Protein AF-A0AAN6Q421-F1 (afdb_monomer_lite)

Structure (mmCIF, N/CA/C/O backbone):
data_AF-A0AAN6Q421-F1
#
_entry.id   AF-A0AAN6Q421-F1
#
loop_
_atom_site.group_PDB
_atom_site.id
_atom_site.type_symbol
_atom_site.label_atom_id
_atom_site.label_alt_id
_atom_site.label_comp_id
_atom_site.label_asym_id
_atom_site.label_entity_id
_atom_site.label_seq_id
_atom_site.pdbx_PDB_ins_code
_atom_site.Cartn_x
_atom_site.Cartn_y
_atom_site.Cartn_z
_atom_site.occupancy
_atom_site.B_iso_or_equiv
_atom_site.auth_seq_id
_atom_site.auth_comp_id
_atom_site.auth_asym_id
_atom_site.auth_atom_id
_atom_site.pdbx_PDB_model_num
ATOM 1 N N . PRO A 1 1 ? -17.091 17.362 67.413 1.00 41.19 1 PRO A N 1
ATOM 2 C CA . PRO A 1 1 ? -18.081 17.241 66.322 1.00 41.19 1 PRO A CA 1
ATOM 3 C C . PRO A 1 1 ? -17.452 17.558 64.955 1.00 41.19 1 PRO A C 1
ATOM 5 O O . PRO A 1 1 ? -16.746 18.548 64.828 1.00 41.19 1 PRO A O 1
ATOM 8 N N . ASN A 1 2 ? -17.785 16.719 63.971 1.00 44.75 2 ASN A N 1
ATOM 9 C CA . ASN A 1 2 ? -17.715 16.936 62.522 1.00 44.75 2 ASN A CA 1
ATOM 10 C C . ASN A 1 2 ? -16.346 16.871 61.806 1.00 44.75 2 ASN A C 1
ATOM 12 O O . ASN A 1 2 ? -15.544 17.793 61.876 1.00 44.75 2 ASN A O 1
ATOM 16 N N . GLY A 1 3 ? -16.141 15.787 61.046 1.00 47.62 3 GLY A N 1
ATOM 17 C CA . GLY A 1 3 ? -14.986 15.567 60.164 1.00 47.62 3 GLY A CA 1
ATOM 18 C C . GLY A 1 3 ? -15.274 14.611 58.995 1.00 47.62 3 GLY A C 1
ATOM 19 O O . GLY A 1 3 ? -14.365 13.942 58.523 1.00 47.62 3 GLY A O 1
ATOM 20 N N . THR A 1 4 ? -16.530 14.486 58.548 1.00 52.38 4 THR A N 1
ATOM 21 C CA . THR A 1 4 ? -16.939 13.476 57.545 1.00 52.38 4 THR A CA 1
ATOM 22 C C . THR A 1 4 ? -17.604 14.045 56.285 1.00 52.38 4 THR A C 1
ATOM 24 O O . THR A 1 4 ? -18.012 13.274 55.421 1.00 52.38 4 THR A O 1
ATOM 27 N N . SER A 1 5 ? -17.698 15.368 56.121 1.00 51.91 5 SER A N 1
ATOM 28 C CA . SER A 1 5 ? -18.441 15.986 55.007 1.00 51.91 5 SER A CA 1
ATOM 29 C C . SER A 1 5 ? -17.610 16.345 53.763 1.00 51.91 5 SER A C 1
ATOM 31 O O . SER A 1 5 ? -18.199 16.574 52.710 1.00 51.91 5 SER A O 1
ATOM 33 N N . ASP A 1 6 ? -16.274 16.361 53.832 1.00 4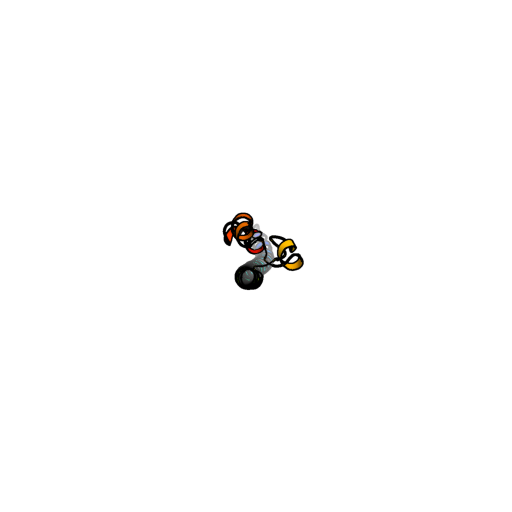8.81 6 ASP A N 1
ATOM 34 C CA . ASP A 1 6 ? -15.425 16.883 52.736 1.00 48.81 6 ASP A CA 1
ATOM 35 C C . ASP A 1 6 ? -14.996 15.820 51.696 1.00 48.81 6 ASP A C 1
ATOM 37 O O . ASP A 1 6 ? -14.742 16.114 50.523 1.00 48.81 6 ASP A O 1
ATOM 41 N N . THR A 1 7 ? -14.996 14.538 52.075 1.00 51.47 7 THR A N 1
ATOM 42 C CA . THR A 1 7 ? -14.664 13.424 51.163 1.00 51.47 7 THR A CA 1
ATOM 43 C C . THR A 1 7 ? -15.802 13.119 50.179 1.00 51.47 7 THR A C 1
ATOM 45 O O . THR A 1 7 ? -15.568 12.682 49.053 1.00 51.47 7 THR A O 1
ATOM 48 N N . ALA A 1 8 ? -17.055 13.384 50.564 1.00 50.53 8 ALA A N 1
ATOM 49 C CA . ALA A 1 8 ? -18.216 13.138 49.709 1.00 50.53 8 ALA A CA 1
ATOM 50 C C . ALA A 1 8 ? -18.336 14.180 48.579 1.00 50.53 8 ALA A C 1
ATOM 52 O O . ALA A 1 8 ? -18.594 13.817 47.431 1.00 50.53 8 ALA A O 1
ATOM 53 N N . ALA A 1 9 ? -18.074 15.460 48.865 1.00 50.06 9 ALA A N 1
ATOM 54 C CA . ALA A 1 9 ? -18.159 16.539 47.876 1.00 50.06 9 ALA A CA 1
ATOM 55 C C . ALA A 1 9 ? -17.051 16.461 46.805 1.00 50.06 9 ALA A C 1
ATOM 57 O O . ALA A 1 9 ? -17.305 16.695 45.623 1.00 50.06 9 ALA A O 1
ATOM 58 N N . SER A 1 10 ? -15.841 16.047 47.193 1.00 51.09 10 SER A N 1
ATOM 59 C CA . SER A 1 10 ? -14.722 15.806 46.269 1.00 51.09 10 SER A CA 1
ATOM 60 C C . SER A 1 10 ? -14.928 14.560 45.394 1.00 51.09 10 SER A C 1
ATOM 62 O O . SER A 1 10 ? -14.575 14.570 44.213 1.00 51.09 10 SER A O 1
ATOM 64 N N . SER A 1 11 ? -15.586 13.517 45.918 1.00 54.38 11 SER A N 1
ATOM 65 C CA . SER A 1 11 ? -15.971 12.340 45.125 1.00 54.38 11 SER A CA 1
ATOM 66 C C . SER A 1 11 ? -17.022 12.663 44.050 1.00 54.38 11 SER A C 1
ATOM 68 O O . SER A 1 11 ? -16.909 12.193 42.919 1.00 54.38 11 SER A O 1
ATOM 70 N N . ALA A 1 12 ? -17.984 13.544 44.353 1.00 58.00 12 ALA A N 1
ATOM 71 C CA . ALA A 1 12 ? -19.045 13.948 43.429 1.00 58.00 12 ALA A CA 1
ATOM 72 C C . ALA A 1 12 ? -18.532 14.780 42.238 1.00 58.00 12 ALA A C 1
ATOM 74 O O . ALA A 1 12 ? -19.055 14.647 41.134 1.00 58.00 12 ALA A O 1
ATOM 75 N N . ALA A 1 13 ? -17.484 15.591 42.428 1.00 59.03 13 ALA A N 1
ATOM 76 C CA . ALA A 1 13 ? -16.837 16.349 41.351 1.00 59.03 13 ALA A CA 1
ATOM 77 C C . ALA A 1 13 ? -15.880 15.493 40.491 1.00 59.03 13 ALA A C 1
ATOM 79 O O . ALA A 1 13 ? -15.674 15.782 39.310 1.00 59.03 13 ALA A O 1
ATOM 80 N N . GLY A 1 14 ? -15.317 14.418 41.057 1.00 66.38 14 GLY A N 1
ATOM 81 C CA . GLY A 1 14 ? -14.437 13.485 40.345 1.00 66.38 14 GLY A CA 1
ATOM 82 C C . GLY A 1 14 ? -15.171 12.533 39.394 1.00 66.38 14 GLY A C 1
ATOM 83 O O . GLY A 1 14 ? -14.615 12.150 38.363 1.00 66.38 14 GLY A O 1
ATOM 84 N N . ILE A 1 15 ? -16.429 12.188 39.695 1.00 75.19 15 ILE A N 1
ATOM 85 C CA . ILE A 1 15 ? -17.239 11.258 38.888 1.00 75.19 15 ILE A CA 1
ATOM 86 C C . ILE A 1 15 ? -17.489 11.789 37.457 1.00 75.19 15 ILE A C 1
ATOM 88 O O . ILE A 1 15 ? -17.175 11.063 36.510 1.00 75.19 15 ILE A O 1
ATOM 92 N N . PRO A 1 16 ? -17.935 13.046 37.235 1.00 81.94 16 PRO A N 1
ATOM 93 C CA . PRO A 1 16 ? -18.113 13.597 35.886 1.00 81.94 16 PRO A CA 1
ATOM 94 C C . PRO A 1 16 ? -16.814 13.668 35.073 1.00 81.94 16 PRO A C 1
ATOM 96 O O . PRO A 1 16 ? -16.809 13.421 33.865 1.00 81.94 16 PRO A O 1
ATOM 99 N N . PHE A 1 17 ? -15.691 13.985 35.726 1.00 82.31 17 PHE A N 1
ATOM 100 C CA . PHE A 1 17 ? -14.383 14.024 35.072 1.00 82.31 17 PHE A CA 1
ATOM 101 C C . PHE A 1 17 ? -13.922 12.623 34.652 1.00 82.31 17 PHE A C 1
ATOM 103 O O . PHE A 1 17 ? -13.475 12.428 33.520 1.00 82.31 17 PHE A O 1
ATOM 110 N N . TYR A 1 18 ? -14.096 11.632 35.531 1.00 90.75 18 TYR A N 1
ATOM 111 C CA . TYR A 1 18 ? -13.816 10.231 35.229 1.00 90.75 18 TYR A CA 1
ATOM 112 C C . TYR A 1 18 ? -14.669 9.716 34.064 1.00 90.75 18 TYR A C 1
ATOM 114 O O . TYR A 1 18 ? -14.138 9.093 33.143 1.00 90.75 18 TYR A O 1
ATOM 122 N N . GLU A 1 19 ? -15.973 10.001 34.053 1.00 93.00 19 GLU A N 1
ATOM 123 C CA . GLU A 1 19 ? -16.862 9.584 32.966 1.00 93.00 19 GLU A CA 1
ATOM 124 C C . GLU A 1 19 ? -16.477 10.216 31.628 1.00 93.00 19 GLU A C 1
ATOM 126 O O . GLU A 1 19 ? -16.384 9.503 30.624 1.00 93.00 19 GLU A O 1
ATOM 131 N N . LYS A 1 20 ? -16.164 11.518 31.622 1.00 93.12 20 LYS A N 1
ATOM 132 C CA . LYS A 1 20 ? -15.666 12.221 30.434 1.00 93.12 20 LYS A CA 1
ATOM 133 C C . LYS A 1 20 ? -14.372 11.594 29.919 1.00 93.12 20 LYS A C 1
ATOM 135 O O . LYS A 1 20 ? -14.263 11.292 28.731 1.00 93.12 20 LYS A O 1
ATOM 140 N N . GLN A 1 21 ? -13.407 11.345 30.803 1.00 93.69 21 GLN A N 1
ATOM 141 C CA . GLN A 1 21 ? -12.129 10.751 30.415 1.00 93.69 21 GLN A CA 1
ATOM 142 C C . GLN A 1 21 ? -12.297 9.310 29.915 1.00 93.69 21 GLN A C 1
ATOM 144 O O . GLN A 1 21 ? -11.653 8.905 28.947 1.00 93.69 21 GLN A O 1
ATOM 149 N N . ARG A 1 22 ? -13.207 8.540 30.520 1.00 95.44 22 ARG A N 1
ATOM 150 C CA . ARG A 1 22 ? -13.558 7.182 30.086 1.00 95.44 22 ARG A CA 1
ATOM 151 C C . ARG A 1 22 ? -14.206 7.177 28.702 1.00 95.44 22 ARG A C 1
ATOM 153 O O . ARG A 1 22 ? -13.885 6.305 27.897 1.00 95.44 22 ARG A O 1
ATOM 160 N N . GLN A 1 23 ? -15.108 8.115 28.415 1.00 96.31 23 GLN A N 1
ATOM 161 C CA . GLN A 1 23 ? -15.703 8.270 27.084 1.00 96.31 23 GLN A CA 1
ATOM 162 C C . GLN A 1 23 ? -14.645 8.659 26.047 1.00 96.31 23 GLN A C 1
ATOM 164 O O . GLN A 1 23 ? -14.552 8.007 25.009 1.00 96.31 23 GLN A O 1
ATOM 169 N N . HIS A 1 24 ? -13.790 9.631 26.366 1.00 96.38 24 HIS A N 1
ATOM 170 C CA . HIS A 1 24 ? -12.697 10.054 25.493 1.00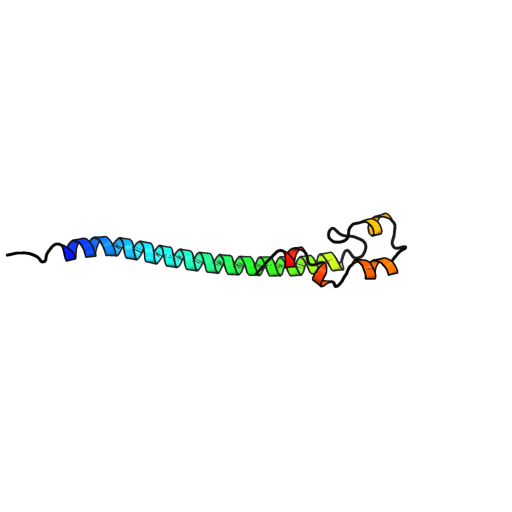 96.38 24 HIS A CA 1
ATOM 171 C C . HIS A 1 24 ? -11.721 8.905 25.192 1.00 96.38 24 HIS A C 1
ATOM 173 O O . HIS A 1 24 ? -11.353 8.682 24.043 1.00 96.38 24 HIS A O 1
ATOM 179 N N . LEU A 1 25 ? -11.363 8.093 26.193 1.00 97.38 25 LEU A N 1
ATOM 180 C CA . LEU A 1 25 ? -10.523 6.912 25.983 1.00 97.38 25 LEU A CA 1
ATOM 181 C C . LEU A 1 25 ? -11.182 5.898 25.034 1.00 97.38 25 LEU A C 1
ATOM 183 O O . LEU A 1 25 ? -10.516 5.364 24.148 1.00 97.38 25 LEU A O 1
ATOM 187 N N . LYS A 1 26 ? -12.488 5.641 25.188 1.00 97.94 26 LYS A N 1
ATOM 188 C CA . LYS A 1 26 ? -13.229 4.760 24.270 1.00 97.94 26 LYS A CA 1
ATOM 189 C C . LYS A 1 26 ? -13.209 5.295 22.839 1.00 97.94 26 LYS A C 1
ATOM 191 O O . LYS A 1 26 ? -12.998 4.515 21.912 1.00 97.94 26 LYS A O 1
ATOM 196 N N . GLU A 1 27 ? -13.391 6.601 22.666 1.00 98.06 27 GLU A N 1
ATOM 197 C CA . GLU A 1 27 ? -13.314 7.255 21.360 1.00 98.06 27 GLU A CA 1
ATOM 198 C C . GLU A 1 27 ? -11.918 7.110 20.743 1.00 98.06 27 GLU A C 1
ATOM 200 O O . GLU A 1 27 ? -11.798 6.696 19.590 1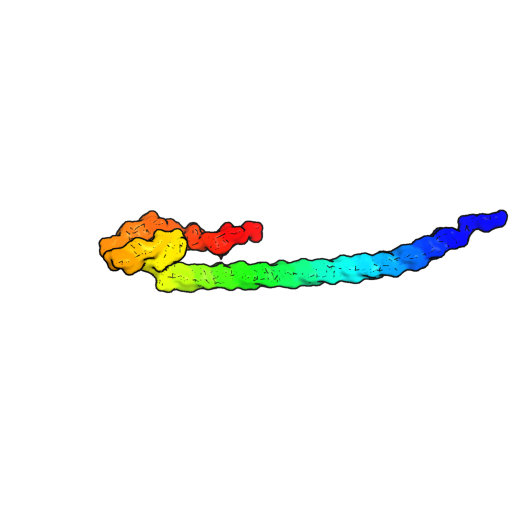.00 98.06 27 GLU A O 1
ATOM 205 N N . LEU A 1 28 ? -10.856 7.363 21.514 1.00 98.31 28 LEU A N 1
ATOM 206 C CA . LEU A 1 28 ? -9.477 7.214 21.045 1.00 98.31 28 LEU A CA 1
ATOM 207 C C . LEU A 1 28 ? -9.159 5.775 20.629 1.00 98.31 28 LEU A C 1
ATOM 209 O O . LEU A 1 28 ? -8.544 5.564 19.585 1.00 98.31 28 LEU A O 1
ATOM 213 N N . ILE A 1 29 ? -9.615 4.778 21.393 1.00 98.38 29 ILE A N 1
ATOM 214 C CA . ILE A 1 29 ? -9.446 3.360 21.042 1.00 98.38 29 ILE A CA 1
ATOM 215 C C . ILE A 1 29 ? -10.194 3.031 19.746 1.00 98.38 29 ILE A C 1
ATOM 217 O O . ILE A 1 29 ? -9.644 2.365 18.868 1.00 98.38 29 ILE A O 1
ATOM 221 N N . ALA A 1 30 ? -11.434 3.504 19.599 1.00 98.25 30 ALA A N 1
ATOM 222 C CA . ALA A 1 30 ? -12.218 3.291 18.386 1.00 98.25 30 ALA A CA 1
ATOM 223 C C . ALA A 1 30 ? -11.565 3.961 17.167 1.00 98.25 30 ALA A C 1
ATOM 225 O O . ALA A 1 30 ? -11.431 3.336 16.114 1.00 98.25 30 ALA A O 1
ATOM 226 N N . ARG A 1 31 ? -11.087 5.203 17.322 1.00 98.31 31 ARG A N 1
ATOM 227 C CA . ARG A 1 31 ? -10.365 5.938 16.278 1.00 98.31 31 ARG A CA 1
ATOM 228 C C . ARG A 1 31 ? -9.068 5.230 15.899 1.00 98.31 31 ARG A C 1
ATOM 230 O O . ARG A 1 31 ? -8.813 5.074 14.709 1.00 98.31 31 ARG A O 1
ATOM 237 N N . ARG A 1 32 ? -8.284 4.758 16.873 1.00 98.06 32 ARG A N 1
ATOM 238 C CA . ARG A 1 32 ? -7.063 3.978 16.623 1.00 98.06 32 ARG A CA 1
ATOM 239 C C . ARG A 1 32 ? -7.365 2.737 15.783 1.00 98.06 32 ARG A C 1
ATOM 241 O O . ARG A 1 32 ? -6.769 2.583 14.726 1.00 98.06 32 ARG A O 1
ATOM 248 N N . ARG A 1 33 ? -8.345 1.922 16.188 1.00 98.12 33 ARG A N 1
ATOM 249 C CA . ARG A 1 33 ? -8.758 0.722 15.434 1.00 98.12 33 ARG A CA 1
ATOM 250 C C . ARG A 1 33 ? -9.203 1.054 14.009 1.00 98.12 33 ARG A C 1
ATOM 252 O O . ARG A 1 33 ? -8.899 0.322 13.071 1.00 98.12 33 ARG A O 1
ATOM 259 N N . ALA A 1 34 ? -9.920 2.163 13.829 1.00 98.12 34 ALA A N 1
ATOM 260 C CA . ALA A 1 34 ? -10.333 2.615 12.506 1.00 98.12 34 ALA A CA 1
ATOM 261 C C . ALA A 1 34 ? -9.139 3.045 11.635 1.00 98.12 34 ALA A C 1
ATOM 263 O O . ALA A 1 34 ? -9.146 2.782 10.435 1.00 98.12 34 ALA A O 1
ATOM 264 N N . MET A 1 35 ? -8.126 3.692 12.219 1.00 98.06 35 MET A N 1
ATOM 265 C CA . MET A 1 35 ? -6.898 4.065 11.510 1.00 98.06 35 MET A CA 1
ATOM 266 C C . MET A 1 35 ? -6.053 2.841 11.155 1.00 98.06 35 MET A C 1
ATOM 268 O O . MET A 1 35 ? -5.620 2.750 10.016 1.00 98.06 35 MET A O 1
ATOM 272 N N . GLU A 1 36 ? -5.902 1.874 12.063 1.00 97.19 36 GLU A N 1
ATOM 273 C CA . GLU A 1 36 ? -5.201 0.605 11.796 1.00 97.19 36 GLU A CA 1
ATOM 274 C C . GLU A 1 36 ? -5.843 -0.145 10.619 1.00 97.19 36 GLU A C 1
ATOM 276 O O . GLU A 1 36 ? -5.155 -0.558 9.690 1.00 97.19 36 GLU A O 1
ATOM 281 N N . LYS A 1 37 ? -7.181 -0.227 10.582 1.00 97.88 37 LYS A N 1
ATOM 282 C CA . LYS A 1 37 ? -7.897 -0.838 9.452 1.00 97.88 37 LYS A CA 1
ATOM 283 C C . LYS A 1 37 ? -7.670 -0.089 8.134 1.00 97.88 37 LYS A C 1
ATOM 285 O O . LYS A 1 37 ? -7.561 -0.716 7.085 1.00 97.88 37 LYS A O 1
ATOM 290 N N . LYS A 1 38 ? -7.652 1.248 8.169 1.00 97.38 38 LYS A N 1
ATOM 291 C CA . LYS A 1 38 ? -7.398 2.069 6.975 1.00 97.38 38 LYS A CA 1
ATOM 292 C C . LYS A 1 38 ? -5.964 1.915 6.483 1.00 97.38 38 LYS A C 1
ATOM 294 O O . LYS A 1 38 ? -5.773 1.843 5.278 1.00 97.38 38 LYS A O 1
ATOM 299 N N . LEU A 1 39 ? -4.998 1.866 7.398 1.00 96.31 39 LEU A N 1
ATOM 300 C CA . LEU A 1 39 ? -3.593 1.667 7.069 1.00 96.31 39 LEU A CA 1
ATOM 301 C C . LEU A 1 39 ? -3.405 0.335 6.340 1.00 96.31 39 LEU A C 1
ATOM 303 O O . LEU A 1 39 ? -2.942 0.353 5.208 1.00 96.31 39 LEU A O 1
ATOM 307 N N . ALA A 1 40 ? -3.902 -0.766 6.913 1.00 96.56 40 ALA A N 1
ATOM 308 C CA . ALA A 1 40 ? -3.835 -2.084 6.281 1.00 96.56 40 ALA A CA 1
ATOM 309 C C . ALA A 1 40 ? -4.464 -2.090 4.874 1.00 96.56 40 ALA A C 1
ATOM 311 O O . ALA A 1 40 ? -3.872 -2.578 3.919 1.00 96.56 40 ALA A O 1
ATOM 312 N N . ALA A 1 41 ? -5.634 -1.460 4.711 1.00 97.62 41 ALA A N 1
ATOM 313 C CA . ALA A 1 41 ? -6.285 -1.365 3.404 1.00 97.62 41 ALA A CA 1
ATOM 314 C C . ALA A 1 41 ? -5.468 -0.563 2.370 1.00 97.62 41 ALA A C 1
ATOM 316 O O . ALA A 1 41 ? -5.509 -0.868 1.179 1.00 97.62 41 ALA A O 1
ATOM 317 N N . VAL A 1 42 ? -4.750 0.478 2.803 1.00 97.44 42 VAL A N 1
ATOM 318 C CA . VAL A 1 42 ? -3.866 1.262 1.928 1.00 97.44 42 VAL A CA 1
ATOM 319 C C . VAL A 1 42 ? -2.611 0.468 1.573 1.00 97.44 42 VAL A C 1
ATOM 321 O O . VAL A 1 42 ? -2.191 0.512 0.422 1.00 97.44 42 VAL A O 1
ATOM 324 N N . GLU A 1 43 ? -2.039 -0.280 2.513 1.00 96.88 43 GLU A N 1
ATOM 325 C CA . GLU A 1 43 ? -0.876 -1.139 2.264 1.00 96.88 43 GLU A CA 1
ATOM 326 C C . GLU A 1 43 ? -1.194 -2.242 1.249 1.00 96.88 43 GLU A C 1
ATOM 328 O O . GLU A 1 43 ? -0.455 -2.408 0.276 1.00 96.88 43 GLU A O 1
ATOM 333 N N . ASP A 1 44 ? -2.343 -2.907 1.392 1.00 97.00 44 ASP A N 1
ATOM 334 C CA . ASP A 1 44 ? -2.829 -3.893 0.419 1.00 97.00 44 ASP A CA 1
ATOM 335 C C . ASP A 1 44 ? -3.024 -3.268 -0.972 1.00 97.00 44 ASP A C 1
ATOM 337 O O . ASP A 1 44 ? -2.653 -3.847 -2.001 1.00 97.00 44 ASP A O 1
ATOM 341 N N . LEU A 1 45 ? -3.585 -2.053 -1.019 1.00 97.94 45 LEU A N 1
ATOM 342 C CA . LEU A 1 45 ? -3.788 -1.319 -2.266 1.00 97.94 45 LEU A CA 1
ATOM 343 C C . LEU A 1 45 ? -2.456 -0.948 -2.931 1.00 97.94 45 LEU A C 1
ATOM 345 O O . LEU A 1 45 ? -2.325 -1.119 -4.145 1.00 97.94 45 LEU A O 1
ATOM 349 N N . ILE A 1 46 ? -1.477 -0.466 -2.157 1.00 97.00 46 ILE A N 1
ATOM 350 C CA . ILE A 1 46 ? -0.124 -0.164 -2.644 1.00 97.00 46 ILE A CA 1
ATOM 351 C C . ILE A 1 46 ? 0.494 -1.427 -3.233 1.00 97.00 46 ILE A C 1
ATOM 353 O O . ILE A 1 46 ? 0.946 -1.399 -4.374 1.00 97.00 46 ILE A O 1
ATOM 357 N N . HIS A 1 47 ? 0.451 -2.542 -2.504 1.00 95.50 47 HIS A N 1
ATOM 358 C CA . HIS A 1 47 ? 1.044 -3.798 -2.948 1.00 95.50 47 HIS A CA 1
ATOM 359 C C . HIS A 1 47 ? 0.437 -4.305 -4.265 1.00 95.50 47 HIS A C 1
ATOM 361 O O . HIS A 1 47 ? 1.153 -4.703 -5.192 1.00 95.50 47 HIS A O 1
ATOM 367 N N . SER A 1 48 ? -0.892 -4.257 -4.370 1.00 96.69 48 SER A N 1
ATOM 368 C CA . SER A 1 48 ? -1.626 -4.649 -5.573 1.00 96.69 48 SER A CA 1
ATOM 369 C C . SER A 1 48 ? -1.258 -3.767 -6.770 1.00 96.69 48 SER A C 1
ATOM 371 O O . SER A 1 48 ? -0.847 -4.271 -7.817 1.00 96.69 48 SER A O 1
ATOM 373 N N . LYS A 1 49 ? -1.307 -2.440 -6.595 1.00 97.44 49 LYS A N 1
ATOM 374 C CA . LYS A 1 49 ? -1.009 -1.474 -7.663 1.00 97.44 49 LYS A CA 1
ATOM 375 C C . LYS A 1 49 ? 0.446 -1.506 -8.100 1.00 97.44 49 LYS A C 1
ATOM 377 O O . LYS A 1 49 ? 0.737 -1.372 -9.284 1.00 97.44 49 LYS A O 1
ATOM 382 N N . GLU A 1 50 ? 1.357 -1.709 -7.161 1.00 95.12 50 GLU A N 1
ATOM 383 C CA . GLU A 1 50 ? 2.777 -1.849 -7.447 1.00 95.12 50 GLU A CA 1
ATOM 384 C C . GLU A 1 50 ? 3.058 -3.114 -8.268 1.00 95.12 50 GLU A C 1
ATOM 386 O O . GLU A 1 50 ? 3.838 -3.058 -9.217 1.00 95.12 50 GLU A O 1
ATOM 391 N N . THR A 1 51 ? 2.370 -4.225 -7.976 1.00 93.25 51 THR A N 1
ATOM 392 C CA . THR A 1 51 ? 2.445 -5.452 -8.792 1.00 93.25 51 THR A CA 1
ATOM 393 C C . THR A 1 51 ? 1.967 -5.194 -10.219 1.00 93.25 51 THR A C 1
ATOM 395 O O . THR A 1 51 ? 2.722 -5.405 -11.166 1.00 93.25 51 THR A O 1
ATOM 398 N N . GLU A 1 52 ? 0.750 -4.664 -10.367 1.00 95.38 52 GLU A N 1
ATOM 399 C CA . GLU A 1 52 ? 0.134 -4.356 -11.665 1.00 95.38 52 GLU A CA 1
ATOM 400 C C . GLU A 1 52 ? 1.019 -3.422 -12.513 1.00 95.38 52 GLU A C 1
ATOM 402 O O . GLU A 1 52 ? 1.217 -3.629 -13.715 1.00 95.38 52 GLU A O 1
ATOM 407 N N . TYR A 1 53 ? 1.599 -2.397 -11.885 1.00 95.06 53 TYR A N 1
ATOM 408 C CA . TYR A 1 53 ? 2.454 -1.432 -12.567 1.00 95.06 53 TYR A CA 1
ATOM 409 C C . TYR A 1 53 ? 3.782 -2.045 -13.023 1.00 95.06 53 TYR A C 1
ATOM 411 O O . TYR A 1 53 ? 4.183 -1.849 -14.170 1.00 95.06 53 TYR A O 1
ATOM 419 N N . LEU A 1 54 ? 4.467 -2.806 -12.164 1.00 91.75 54 LEU A N 1
ATOM 420 C CA . LEU A 1 54 ? 5.747 -3.426 -12.520 1.00 91.75 54 LEU A CA 1
ATOM 421 C C . LEU A 1 54 ? 5.590 -4.481 -13.625 1.00 91.75 54 LEU A C 1
ATOM 423 O O . LEU A 1 54 ? 6.444 -4.563 -14.508 1.00 91.75 54 LEU A O 1
ATOM 427 N N . GLU A 1 55 ? 4.495 -5.245 -13.617 1.00 90.50 55 GLU A N 1
ATOM 428 C CA . GLU A 1 55 ? 4.193 -6.237 -14.657 1.00 90.50 55 GLU A CA 1
ATOM 429 C C . GLU A 1 55 ? 3.874 -5.592 -16.012 1.00 90.50 55 GLU A C 1
ATOM 431 O O . GLU A 1 55 ? 4.320 -6.077 -17.053 1.00 90.50 55 GLU A O 1
ATOM 436 N N . SER A 1 56 ? 3.146 -4.472 -16.012 1.00 90.44 56 SER A N 1
ATOM 437 C CA . SER A 1 56 ? 2.771 -3.754 -17.239 1.00 90.44 56 S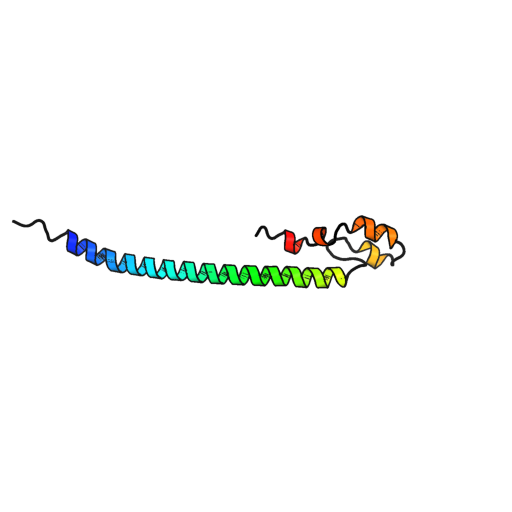ER A CA 1
ATOM 438 C C . SER A 1 56 ? 3.886 -2.871 -17.815 1.00 90.44 56 SER A C 1
ATOM 440 O O . SER A 1 56 ? 3.798 -2.457 -18.973 1.00 90.44 56 SER A O 1
ATOM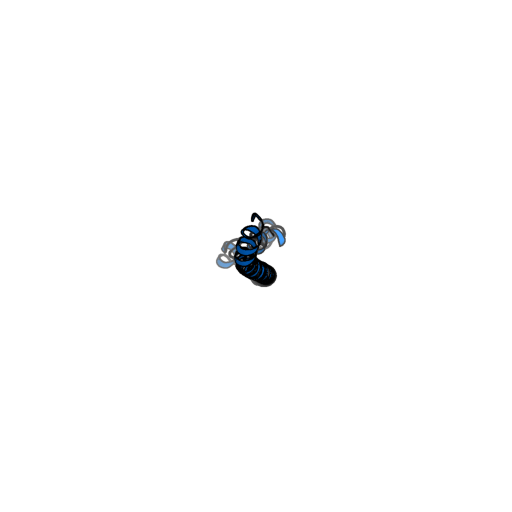 442 N N . THR A 1 57 ? 4.963 -2.611 -17.061 1.00 89.94 57 THR A N 1
ATOM 443 C CA . THR A 1 57 ? 6.067 -1.722 -17.473 1.00 89.94 57 THR A CA 1
ATOM 444 C C . THR A 1 57 ? 7.451 -2.401 -17.518 1.00 89.94 57 THR A C 1
ATOM 446 O O . THR A 1 57 ? 8.421 -1.907 -16.930 1.00 89.94 57 THR A O 1
ATOM 449 N N . PRO A 1 58 ? 7.624 -3.507 -18.274 1.00 85.62 58 PRO A N 1
ATOM 450 C CA . PRO A 1 58 ? 8.882 -4.259 -18.297 1.00 85.62 58 PRO A CA 1
ATOM 451 C C . PRO A 1 58 ? 10.030 -3.521 -19.003 1.00 85.62 58 PRO A C 1
ATOM 453 O O . PRO A 1 58 ? 11.199 -3.814 -18.749 1.00 85.62 58 PRO A O 1
ATOM 456 N N . SER A 1 59 ? 9.718 -2.574 -19.893 1.00 84.12 59 SER A N 1
ATOM 457 C CA . SER A 1 59 ? 10.692 -1.869 -20.743 1.00 84.12 59 SER A CA 1
ATOM 458 C C . SER A 1 59 ? 11.130 -0.513 -20.189 1.00 84.12 59 SER A C 1
ATOM 460 O O . SER A 1 59 ? 11.872 0.200 -20.853 1.00 84.12 59 SER A O 1
ATOM 462 N N . GLY A 1 60 ? 10.708 -0.146 -18.982 1.00 87.25 60 GLY A N 1
ATOM 463 C CA . GLY A 1 60 ? 11.121 1.092 -18.330 1.00 87.25 60 GLY A CA 1
ATOM 464 C C . GLY A 1 60 ? 10.024 1.642 -17.435 1.00 87.25 60 GLY A C 1
ATOM 465 O O . GLY A 1 60 ? 8.856 1.663 -17.816 1.00 87.25 60 GLY A O 1
ATOM 466 N N . ASN A 1 61 ? 10.411 2.071 -16.240 1.00 91.00 61 ASN A N 1
ATOM 467 C CA . ASN A 1 61 ? 9.500 2.584 -15.227 1.00 91.00 61 ASN A CA 1
ATOM 468 C C . ASN A 1 61 ? 10.251 3.450 -14.214 1.00 91.00 61 ASN A C 1
ATOM 470 O O . ASN A 1 61 ? 11.474 3.580 -14.267 1.00 91.00 61 ASN A O 1
ATOM 474 N N . ILE A 1 62 ? 9.520 4.041 -13.273 1.00 92.81 62 ILE A N 1
ATOM 475 C CA . ILE A 1 62 ? 10.093 4.963 -12.284 1.00 92.81 62 ILE A CA 1
ATOM 476 C C . ILE A 1 62 ? 11.091 4.310 -11.316 1.00 92.81 62 ILE A C 1
ATOM 478 O O . ILE A 1 62 ? 11.879 5.023 -10.705 1.00 92.81 62 ILE A O 1
ATOM 482 N N . VAL A 1 63 ? 11.075 2.980 -11.174 1.00 90.94 63 VAL A N 1
ATOM 483 C CA . VAL A 1 63 ? 11.961 2.259 -10.248 1.00 90.94 63 VAL A CA 1
ATOM 484 C C . VAL A 1 63 ? 13.326 2.005 -10.885 1.00 90.94 63 VAL A C 1
ATOM 486 O O . VAL A 1 63 ? 14.351 2.175 -10.231 1.00 90.94 63 VAL A O 1
ATOM 489 N N . VAL A 1 64 ? 13.355 1.620 -12.167 1.00 85.94 64 VAL A N 1
ATOM 490 C CA . VAL A 1 64 ? 14.594 1.209 -12.861 1.00 85.94 64 VAL A CA 1
ATOM 491 C C . VAL A 1 64 ? 15.048 2.166 -13.970 1.00 85.94 64 VAL A C 1
ATOM 493 O O . VAL A 1 64 ? 16.114 1.969 -14.555 1.00 85.94 64 VAL A O 1
ATOM 496 N N . GLY A 1 65 ? 14.266 3.209 -14.253 1.00 88.00 65 GLY A N 1
ATOM 497 C CA . GLY A 1 65 ? 14.521 4.202 -15.297 1.00 88.00 65 GLY A CA 1
ATOM 498 C C . GLY A 1 65 ? 13.887 3.867 -16.654 1.00 88.00 65 GLY A C 1
ATOM 499 O O . GLY A 1 65 ? 13.363 2.775 -16.879 1.00 88.00 65 GLY A O 1
ATOM 500 N N . PHE A 1 66 ? 13.946 4.831 -17.581 1.00 88.69 66 PHE A N 1
ATOM 501 C CA . PHE A 1 66 ? 13.285 4.776 -18.898 1.00 88.69 66 PHE A CA 1
ATOM 502 C C . PHE A 1 66 ? 14.243 4.581 -20.087 1.00 88.69 66 PHE A C 1
ATOM 504 O O . PHE A 1 66 ? 13.814 4.642 -21.237 1.00 88.69 66 PHE A O 1
ATOM 511 N N . ASP A 1 67 ? 15.533 4.319 -19.851 1.00 82.25 67 ASP A N 1
ATOM 512 C CA . ASP A 1 67 ? 16.531 4.156 -20.923 1.00 82.25 67 ASP A CA 1
ATOM 513 C C . ASP A 1 67 ? 16.110 3.138 -21.996 1.00 82.25 67 ASP A C 1
ATOM 515 O O . ASP A 1 67 ? 16.286 3.373 -23.192 1.00 82.25 67 ASP A O 1
ATOM 519 N N . ASN A 1 68 ? 15.518 2.020 -21.569 1.00 78.38 68 ASN A N 1
ATOM 520 C CA . ASN A 1 68 ? 15.106 0.929 -22.454 1.00 78.38 68 ASN A CA 1
ATOM 521 C C . ASN A 1 68 ? 13.790 1.221 -23.195 1.00 78.38 68 ASN A C 1
ATOM 523 O O . ASN A 1 68 ? 13.540 0.635 -24.247 1.00 78.38 68 ASN A O 1
ATOM 527 N N . TYR A 1 69 ? 12.981 2.151 -22.680 1.00 80.62 69 TYR A N 1
ATOM 528 C CA . TYR A 1 69 ? 11.760 2.613 -23.333 1.00 80.62 69 TYR A CA 1
ATOM 529 C C . TYR A 1 69 ? 12.106 3.510 -24.528 1.00 80.62 69 TYR A C 1
ATOM 531 O O . TYR A 1 69 ? 11.500 3.393 -25.586 1.00 80.62 69 TYR A O 1
ATOM 539 N N . ILE A 1 70 ? 13.139 4.349 -24.385 1.00 79.31 70 ILE A N 1
ATOM 540 C CA . ILE A 1 70 ? 13.569 5.305 -25.418 1.00 79.31 70 ILE A CA 1
ATOM 541 C C . ILE A 1 70 ? 14.450 4.656 -26.496 1.00 79.31 70 ILE A C 1
ATOM 543 O O . ILE A 1 70 ? 14.355 5.017 -27.665 1.00 79.31 70 ILE A O 1
ATOM 547 N N . LYS A 1 71 ? 15.318 3.705 -26.128 1.00 76.75 71 LYS A N 1
ATOM 548 C CA . LYS A 1 71 ? 16.335 3.143 -27.044 1.00 76.75 71 LYS A CA 1
ATOM 549 C C . LYS A 1 71 ? 15.870 1.909 -27.832 1.00 76.75 71 LYS A C 1
ATOM 551 O O . LYS A 1 71 ? 16.621 1.418 -28.674 1.00 76.75 71 LYS A O 1
ATOM 556 N N . GLY A 1 72 ? 14.651 1.420 -27.586 1.00 63.62 72 GLY A N 1
ATOM 557 C CA . GLY A 1 72 ? 14.157 0.159 -28.142 1.00 63.62 72 GLY A CA 1
ATOM 558 C C . GLY A 1 72 ? 14.828 -1.063 -27.498 1.00 63.62 72 GLY A C 1
ATOM 559 O O . GLY A 1 72 ? 15.943 -0.991 -26.986 1.00 63.62 72 GLY A O 1
ATOM 560 N N . ALA A 1 73 ? 14.129 -2.202 -27.502 1.00 60.22 73 ALA A N 1
ATOM 561 C CA . ALA A 1 73 ? 14.421 -3.417 -26.725 1.00 60.22 73 ALA A CA 1
ATOM 562 C C . ALA A 1 73 ? 15.692 -4.210 -27.135 1.00 60.22 73 ALA A C 1
ATOM 564 O O . ALA A 1 73 ? 15.766 -5.424 -26.945 1.00 60.22 73 ALA A O 1
ATOM 565 N N . SER A 1 74 ? 16.725 -3.547 -27.651 1.00 56.12 74 SER A N 1
ATOM 566 C CA . SER A 1 74 ? 17.971 -4.134 -28.168 1.00 56.12 74 SER A CA 1
ATOM 567 C C . SER A 1 74 ? 18.860 -4.798 -27.096 1.00 56.12 74 SER A C 1
ATOM 569 O O . SER A 1 74 ? 19.946 -5.277 -27.407 1.00 56.12 74 SER A O 1
ATOM 571 N N . GLY A 1 75 ? 18.435 -4.827 -25.825 1.00 58.50 75 GLY A N 1
ATOM 572 C CA . GLY A 1 75 ? 19.252 -5.229 -24.673 1.00 58.50 75 GLY A CA 1
ATOM 573 C C . GLY A 1 75 ? 18.564 -6.151 -23.660 1.00 58.50 75 GLY A C 1
ATOM 574 O O . GLY A 1 75 ? 18.883 -6.084 -22.47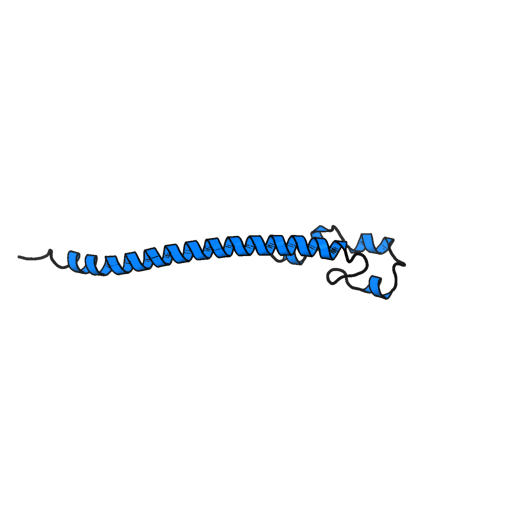3 1.00 58.50 75 GLY A O 1
ATOM 575 N N . ALA A 1 76 ? 17.642 -7.024 -24.085 1.00 55.88 76 ALA A N 1
ATOM 576 C CA . ALA A 1 76 ? 16.861 -7.907 -23.199 1.00 55.88 76 ALA A CA 1
ATOM 577 C C . ALA A 1 76 ? 17.698 -8.731 -22.180 1.00 55.88 76 ALA A C 1
ATOM 579 O O . ALA A 1 76 ? 17.234 -9.023 -21.077 1.00 55.88 76 ALA A O 1
ATOM 580 N N . ALA A 1 77 ? 18.957 -9.063 -22.500 1.00 54.81 77 ALA A N 1
ATOM 581 C CA . ALA A 1 77 ? 19.871 -9.805 -21.618 1.00 54.81 77 ALA A CA 1
ATOM 582 C C . ALA A 1 77 ? 20.581 -8.946 -20.543 1.00 54.81 77 ALA A C 1
ATOM 584 O O . ALA A 1 77 ? 21.101 -9.488 -19.562 1.00 54.81 77 ALA A O 1
ATOM 585 N N . ALA A 1 78 ? 20.621 -7.620 -20.713 1.00 55.91 78 ALA A N 1
ATOM 586 C CA . ALA A 1 78 ? 21.103 -6.679 -19.698 1.00 55.91 78 ALA A CA 1
ATOM 587 C C . ALA A 1 78 ? 19.983 -6.302 -18.708 1.00 55.91 78 ALA A C 1
ATOM 589 O O . ALA A 1 78 ? 20.259 -6.085 -17.529 1.00 55.91 78 ALA A O 1
ATOM 590 N N . GLN A 1 79 ? 18.723 -6.326 -19.165 1.00 55.81 79 GLN A N 1
ATOM 591 C CA . GLN A 1 79 ? 17.514 -6.036 -18.383 1.00 55.81 79 GLN A CA 1
ATOM 592 C C . GLN A 1 79 ? 17.393 -6.937 -17.146 1.00 55.81 79 GLN A C 1
ATOM 594 O O . GLN A 1 79 ? 17.357 -6.448 -16.022 1.00 55.81 79 GLN A O 1
ATOM 599 N N . ARG A 1 80 ? 17.434 -8.265 -17.348 1.00 56.53 80 ARG A N 1
ATOM 600 C CA . ARG A 1 80 ? 17.275 -9.267 -16.275 1.00 56.53 80 ARG A CA 1
ATOM 601 C C . ARG A 1 80 ? 18.362 -9.197 -15.200 1.00 56.53 80 ARG A C 1
ATOM 603 O O . ARG A 1 80 ? 18.144 -9.658 -14.088 1.00 56.53 80 ARG A O 1
ATOM 610 N N . ARG A 1 81 ? 19.532 -8.638 -15.529 1.00 57.50 81 ARG A N 1
ATOM 611 C CA . ARG A 1 81 ? 20.643 -8.455 -14.583 1.00 57.50 81 ARG A CA 1
ATOM 612 C C . ARG A 1 81 ? 20.523 -7.171 -13.761 1.00 57.50 81 ARG A C 1
ATOM 614 O O . ARG A 1 81 ? 21.097 -7.111 -12.681 1.00 57.50 81 ARG A O 1
ATOM 621 N N . LYS A 1 82 ? 19.798 -6.160 -14.255 1.00 56.28 82 LYS A N 1
ATOM 622 C CA . LYS A 1 82 ? 19.663 -4.844 -13.607 1.00 56.28 82 LYS A CA 1
ATOM 623 C C . LYS A 1 82 ? 18.401 -4.709 -12.761 1.00 56.28 82 LYS A C 1
ATOM 625 O O . LYS A 1 82 ? 18.408 -3.946 -11.807 1.00 56.28 82 LYS A O 1
ATOM 630 N N . THR A 1 83 ? 17.345 -5.453 -13.081 1.00 60.78 83 THR A N 1
ATOM 631 C CA . THR A 1 83 ? 16.055 -5.360 -12.383 1.00 60.78 83 THR A CA 1
ATOM 632 C C . THR A 1 83 ? 16.012 -6.078 -11.034 1.00 60.78 83 THR A C 1
ATOM 634 O O . THR A 1 83 ? 14.983 -6.000 -10.384 1.00 60.78 83 THR A O 1
ATOM 637 N N . GLY A 1 84 ? 17.077 -6.759 -10.590 1.00 64.62 84 GLY A N 1
ATOM 638 C CA . GLY A 1 84 ? 17.086 -7.470 -9.302 1.00 64.62 84 GLY A CA 1
ATOM 639 C C . GLY A 1 84 ? 15.917 -8.462 -9.128 1.00 64.62 84 GLY A C 1
ATOM 640 O O . GLY A 1 84 ? 15.182 -8.749 -10.079 1.00 64.62 84 GLY A O 1
ATOM 641 N N . PRO A 1 85 ? 15.734 -9.034 -7.928 1.00 67.62 85 PRO A N 1
ATOM 642 C CA . PRO A 1 85 ? 14.514 -9.754 -7.578 1.00 67.62 85 PRO A CA 1
ATOM 643 C C . PRO A 1 85 ? 13.296 -8.811 -7.619 1.00 67.62 85 PRO A C 1
ATOM 645 O O . PRO A 1 85 ? 13.419 -7.659 -7.196 1.00 67.62 85 PRO A O 1
ATOM 648 N N . PRO A 1 86 ? 12.109 -9.274 -8.058 1.00 70.31 86 PRO A N 1
ATOM 649 C CA . PRO A 1 86 ? 10.906 -8.440 -8.153 1.00 70.31 86 PRO A CA 1
ATOM 650 C C . PRO A 1 86 ? 10.544 -7.772 -6.819 1.00 70.31 86 PRO A C 1
ATOM 652 O O . PRO A 1 86 ? 10.126 -6.617 -6.809 1.00 70.31 86 PRO A O 1
ATOM 655 N N . ASP A 1 87 ? 10.810 -8.440 -5.694 1.00 76.62 87 ASP A N 1
ATOM 656 C CA . ASP A 1 87 ? 10.579 -7.895 -4.351 1.00 76.62 87 ASP A CA 1
ATOM 657 C C . ASP A 1 87 ? 11.495 -6.720 -3.992 1.00 76.62 87 ASP A C 1
ATOM 659 O O . ASP A 1 87 ? 11.140 -5.892 -3.154 1.00 76.62 87 ASP A O 1
ATOM 663 N N . GLN A 1 88 ? 12.665 -6.604 -4.625 1.00 84.38 88 GLN A N 1
ATOM 664 C CA . GLN A 1 88 ? 13.575 -5.480 -4.402 1.00 84.38 88 GLN A CA 1
ATOM 665 C C . GLN A 1 88 ? 13.067 -4.194 -5.070 1.00 84.38 88 GLN A C 1
ATOM 667 O O . GLN A 1 88 ? 13.333 -3.103 -4.570 1.00 84.38 88 GLN A O 1
ATOM 672 N N . ASN A 1 89 ? 12.286 -4.319 -6.147 1.00 87.25 89 ASN A N 1
ATOM 673 C CA . ASN A 1 89 ? 11.711 -3.183 -6.871 1.00 87.25 89 ASN A CA 1
ATOM 674 C C . ASN A 1 89 ? 10.410 -2.664 -6.254 1.00 87.25 89 ASN A C 1
ATOM 676 O O . ASN A 1 89 ? 9.879 -1.657 -6.719 1.00 87.25 89 ASN A O 1
ATOM 680 N N . ARG A 1 90 ? 9.905 -3.321 -5.203 1.00 92.25 90 ARG A N 1
ATOM 681 C CA . ARG A 1 90 ? 8.687 -2.924 -4.489 1.00 92.25 90 ARG A CA 1
ATOM 682 C C . ARG A 1 90 ? 8.946 -1.786 -3.497 1.00 92.25 90 ARG A C 1
ATOM 684 O O . ARG A 1 90 ? 8.734 -1.921 -2.292 1.00 92.25 90 ARG A O 1
ATOM 691 N N . VAL A 1 91 ? 9.520 -0.692 -3.988 1.00 93.25 91 VAL A N 1
ATOM 692 C CA . VAL A 1 91 ? 10.007 0.425 -3.166 1.00 93.25 91 VAL A CA 1
ATOM 693 C C . VAL A 1 91 ? 8.892 1.121 -2.385 1.00 93.25 91 VAL A C 1
ATOM 695 O O . VAL A 1 91 ? 9.155 1.612 -1.290 1.00 93.25 91 VAL A O 1
ATOM 698 N N . PHE A 1 92 ? 7.655 1.122 -2.891 1.00 94.62 92 PHE A N 1
ATOM 699 C CA . PHE A 1 92 ? 6.516 1.719 -2.198 1.00 94.62 92 PHE A CA 1
ATOM 700 C C . PHE A 1 92 ? 6.055 0.830 -1.048 1.00 94.62 92 PHE A C 1
ATOM 702 O O . PHE A 1 92 ? 5.962 1.318 0.078 1.00 94.62 92 PHE A O 1
ATOM 709 N N . SER A 1 93 ? 5.871 -0.475 -1.283 1.00 94.69 93 SER A N 1
ATOM 710 C CA . SER A 1 93 ? 5.549 -1.422 -0.204 1.00 94.69 93 SER A CA 1
ATOM 711 C C . SER A 1 93 ? 6.634 -1.427 0.881 1.00 94.69 93 SER A C 1
ATOM 713 O O . SER A 1 93 ? 6.331 -1.401 2.068 1.00 94.69 93 SER A O 1
ATOM 715 N N . ARG A 1 94 ? 7.914 -1.382 0.487 1.00 92.50 94 ARG A N 1
ATOM 716 C CA . ARG A 1 94 ? 9.063 -1.380 1.410 1.00 92.50 94 ARG A CA 1
ATOM 717 C C . ARG A 1 94 ? 9.272 -0.065 2.162 1.00 92.50 94 ARG A C 1
ATOM 719 O O . ARG A 1 94 ? 10.082 -0.031 3.086 1.00 92.50 94 ARG A O 1
ATOM 726 N N . SER A 1 95 ? 8.607 1.014 1.752 1.00 93.25 95 SER A N 1
ATOM 727 C CA . SER A 1 95 ? 8.660 2.287 2.477 1.00 93.25 95 SER A CA 1
ATOM 728 C C . SER A 1 95 ? 7.809 2.270 3.749 1.00 93.25 95 SER A C 1
ATOM 730 O O . SER A 1 95 ? 8.046 3.083 4.643 1.00 93.25 95 SER A O 1
ATOM 732 N N . SER A 1 96 ? 6.865 1.326 3.853 1.00 89.69 96 SER A N 1
ATOM 733 C CA . SER A 1 96 ? 6.139 1.064 5.092 1.00 89.69 96 SER A CA 1
ATOM 734 C C . SER A 1 96 ? 6.945 0.107 5.968 1.00 89.69 96 SER A C 1
ATOM 736 O O . SER A 1 96 ? 7.316 -0.985 5.539 1.00 89.69 96 SER A O 1
ATOM 738 N N . VAL A 1 97 ? 7.230 0.533 7.198 1.00 75.00 97 VAL A N 1
ATOM 739 C CA . VAL A 1 97 ? 7.861 -0.288 8.241 1.00 75.00 97 VAL A CA 1
ATOM 740 C C . VAL A 1 97 ? 6.761 -0.723 9.211 1.00 75.00 97 VAL A C 1
ATOM 742 O O . VAL A 1 97 ? 6.751 -0.303 10.367 1.00 75.00 97 VAL A O 1
ATOM 745 N N . SER A 1 98 ? 5.768 -1.451 8.700 1.00 60.28 98 SER A N 1
ATOM 746 C CA . SER A 1 98 ? 4.727 -2.077 9.528 1.00 60.28 98 SER A CA 1
ATOM 747 C C . SER A 1 98 ? 5.220 -3.377 10.154 1.00 60.28 98 SER A C 1
ATOM 749 O O . SER A 1 98 ? 6.010 -4.093 9.495 1.00 60.28 98 SER A O 1
#

Sequence (98 aa):
PNGTSDTAASSAAGIPFYEKQRQHLKELIARRRAMEKKLAAVEDLIHSKETEYLESTPSGNIVVGFDNYIKGASGAAAQRRKTGPPDQNRVFSRSSVS

Secondary structure (DSSP, 8-state):
----SHHHHHHHHHHHHHHHHHHHHHHHHHHHHHHHHHHHHHHHHHHHHHHHHHHH-TT-BTTTBSHHHHH-STTHHHHHHHS--GGGG-TTGGG---

Foldseek 3Di:
DDDPPPVVVVVVVVVVVVVVVVVVVVVVVVVVVVVVVVVVVVLVVLVVVLVVVCVVPLQADPQQHNPSVVPDVPCVVVSVVRCPPSVVSSVVSVVDPD

Organism: NCBI:txid113614

pLDDT: mean 80.87, std 17.73, range [41.19, 98.38]

Radius of gyration: 28.96 Å; chains: 1; bounding box: 40×27×94 Å

InterPro domains:
  IPR015418 Chromatin modification-related protein Eaf6 [PF09340] (24-98)
  IPR015418 Chromatin modification-related protein Eaf6 [PTHR13476] (13-98)